Protein AF-A0ABD2A4K2-F1 (afdb_monomer)

Structure (mmCIF, N/CA/C/O backbone):
data_AF-A0ABD2A4K2-F1
#
_entry.id   AF-A0ABD2A4K2-F1
#
loop_
_atom_site.group_PDB
_atom_site.id
_atom_site.type_symbol
_atom_site.label_atom_id
_atom_site.label_alt_id
_atom_site.label_comp_id
_atom_site.label_asym_id
_atom_site.label_entity_id
_atom_site.label_seq_id
_atom_site.pdbx_PDB_ins_code
_atom_site.Cartn_x
_atom_site.Cartn_y
_atom_site.Cartn_z
_atom_site.occupancy
_atom_site.B_iso_or_equiv
_atom_site.auth_seq_id
_atom_site.auth_comp_id
_atom_site.auth_asym_id
_atom_site.auth_atom_id
_atom_site.pdbx_PDB_model_num
ATOM 1 N N . MET A 1 1 ? -54.904 -2.884 -29.907 1.00 41.12 1 MET A N 1
ATOM 2 C CA . MET A 1 1 ? -53.666 -3.633 -29.608 1.00 41.12 1 MET A CA 1
ATOM 3 C C . MET A 1 1 ? -53.062 -3.089 -28.311 1.00 41.12 1 MET A C 1
ATOM 5 O O . MET A 1 1 ? -52.313 -2.127 -28.348 1.00 41.12 1 MET A O 1
ATOM 9 N N . LYS A 1 2 ? -53.484 -3.602 -27.149 1.00 31.34 2 LYS A N 1
ATOM 10 C CA . LYS A 1 2 ? -52.959 -3.222 -25.824 1.00 31.34 2 LYS A CA 1
ATOM 11 C C . LYS A 1 2 ? -52.362 -4.475 -25.211 1.00 31.34 2 LYS A C 1
ATOM 13 O O . LYS A 1 2 ? -53.149 -5.381 -25.005 1.00 31.34 2 LYS A O 1
ATOM 18 N N . LEU A 1 3 ? -51.067 -4.494 -24.897 1.00 32.56 3 LEU A N 1
ATOM 19 C CA . LEU A 1 3 ? -50.492 -5.218 -23.753 1.00 32.56 3 LEU A CA 1
ATOM 20 C C . LEU A 1 3 ? -49.092 -4.641 -23.458 1.00 32.56 3 LEU A C 1
ATOM 22 O O . LEU A 1 3 ? -48.085 -5.100 -23.985 1.00 32.56 3 LEU A O 1
ATOM 26 N N . LEU A 1 4 ? -49.056 -3.607 -22.612 1.00 35.94 4 LEU A N 1
ATOM 27 C CA . LEU A 1 4 ? -47.889 -3.245 -21.808 1.00 35.94 4 LEU A CA 1
ATOM 28 C C . LEU A 1 4 ? -47.954 -4.102 -20.541 1.00 35.94 4 LEU A C 1
ATOM 30 O O . LEU A 1 4 ? -48.817 -3.885 -19.690 1.00 35.94 4 LEU A O 1
ATOM 34 N N . SER A 1 5 ? -47.080 -5.094 -20.417 1.00 40.75 5 SER A N 1
ATOM 35 C CA . SER A 1 5 ? -46.946 -5.888 -19.198 1.00 40.75 5 SER A CA 1
ATOM 36 C C . SER A 1 5 ? -46.079 -5.141 -18.181 1.00 40.75 5 SER A C 1
ATOM 38 O O . SER A 1 5 ? -44.875 -5.365 -18.080 1.00 40.75 5 SER A O 1
ATOM 40 N N . HIS A 1 6 ? -46.707 -4.242 -17.424 1.00 37.19 6 HIS A N 1
ATOM 41 C CA . HIS A 1 6 ? -46.252 -3.880 -16.083 1.00 37.19 6 HIS A CA 1
ATOM 42 C C . HIS A 1 6 ? -46.636 -5.015 -15.129 1.00 37.19 6 HIS A C 1
ATOM 44 O O . HIS A 1 6 ? -47.820 -5.313 -14.973 1.00 37.19 6 HIS A O 1
ATOM 50 N N . TRP A 1 7 ? -45.654 -5.622 -14.462 1.00 36.47 7 TRP A N 1
ATOM 51 C CA . TRP A 1 7 ? -45.901 -6.516 -13.333 1.00 36.47 7 TRP A CA 1
ATOM 52 C C . TRP A 1 7 ? -45.348 -5.872 -12.062 1.00 36.47 7 TRP A C 1
ATOM 54 O O . TRP A 1 7 ? -44.171 -5.979 -11.730 1.00 36.47 7 TRP A O 1
ATOM 64 N N . ILE A 1 8 ? -46.232 -5.139 -11.388 1.00 43.12 8 ILE A N 1
ATOM 65 C CA . ILE A 1 8 ? -46.103 -4.769 -9.982 1.00 43.12 8 ILE A CA 1
ATOM 66 C C . ILE A 1 8 ? -46.665 -5.952 -9.195 1.00 43.12 8 ILE A C 1
ATOM 68 O O . ILE A 1 8 ? -47.849 -6.253 -9.329 1.00 43.12 8 ILE A O 1
ATOM 72 N N . VAL A 1 9 ? -45.860 -6.587 -8.342 1.00 38.09 9 VAL A N 1
ATOM 73 C CA . VAL A 1 9 ? -46.396 -7.388 -7.236 1.00 38.09 9 VAL A CA 1
ATOM 74 C C . VAL A 1 9 ? -45.828 -6.886 -5.922 1.00 38.09 9 VAL A C 1
ATOM 76 O O . VAL A 1 9 ? -44.649 -7.024 -5.601 1.00 38.09 9 VAL A O 1
ATOM 79 N N . SER A 1 10 ? -46.737 -6.275 -5.173 1.00 32.12 10 SER A N 1
ATOM 80 C CA . SER A 1 10 ? -46.629 -5.964 -3.761 1.00 32.12 10 SER A CA 1
ATOM 81 C C . SER A 1 10 ? -46.471 -7.235 -2.923 1.00 32.12 10 SER A C 1
ATOM 83 O O . SER A 1 10 ? -47.163 -8.222 -3.140 1.00 32.12 10 SER A O 1
ATOM 85 N N . SER A 1 11 ? -45.589 -7.137 -1.925 1.00 35.88 11 SER A N 1
ATOM 86 C CA . SER A 1 11 ? -45.805 -7.494 -0.515 1.00 35.88 11 SER A CA 1
ATOM 87 C C . SER A 1 11 ? -46.742 -8.671 -0.224 1.00 35.88 11 SER A C 1
ATOM 89 O O . SER A 1 11 ? -47.935 -8.521 -0.435 1.00 35.88 11 SER A O 1
ATOM 91 N N . GLN A 1 12 ? -46.240 -9.732 0.428 1.00 41.66 12 GLN A N 1
ATOM 92 C CA . GLN A 1 12 ? -46.840 -10.274 1.661 1.00 41.66 12 GLN A CA 1
ATOM 93 C C . GLN A 1 12 ? -45.801 -11.033 2.504 1.00 41.66 12 GLN A C 1
ATOM 95 O O . GLN A 1 12 ? -45.093 -11.927 2.046 1.00 41.66 12 GLN A O 1
ATOM 100 N N . LYS A 1 13 ? -45.729 -10.648 3.781 1.00 48.56 13 LYS A N 1
ATOM 101 C CA . LYS A 1 13 ? -44.960 -11.286 4.853 1.00 48.56 13 LYS A CA 1
ATOM 102 C C . LYS A 1 13 ? -45.507 -12.694 5.091 1.00 48.56 13 LYS A C 1
ATOM 104 O O . LYS A 1 13 ? -46.546 -12.833 5.733 1.00 48.56 13 LYS A O 1
ATOM 109 N N . ASN A 1 14 ? -44.807 -13.731 4.639 1.00 34.38 14 ASN A N 1
ATOM 110 C CA . ASN A 1 14 ? -45.221 -15.097 4.935 1.00 34.38 14 ASN A CA 1
ATOM 111 C C . ASN A 1 14 ? -44.650 -15.537 6.294 1.00 34.38 14 ASN A C 1
ATOM 113 O O . ASN A 1 14 ? -43.501 -15.958 6.411 1.00 34.38 14 ASN A O 1
ATOM 117 N N . LYS A 1 15 ? -45.464 -15.378 7.345 1.00 40.62 15 LYS A N 1
ATOM 118 C CA . LYS A 1 15 ? -45.250 -15.996 8.659 1.00 40.62 15 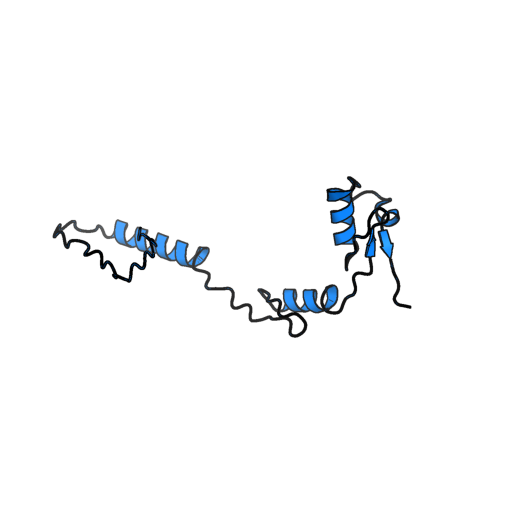LYS A CA 1
ATOM 119 C C . LYS A 1 15 ? -45.424 -17.506 8.495 1.00 40.62 15 LYS A C 1
ATOM 121 O O . LYS A 1 15 ? -46.550 -17.998 8.482 1.00 40.62 15 LYS A O 1
ATOM 126 N N . THR A 1 16 ? -44.333 -18.257 8.402 1.00 33.12 16 THR A N 1
ATOM 127 C CA . THR A 1 16 ? -44.402 -19.718 8.478 1.00 33.12 16 THR A CA 1
ATOM 128 C C . THR A 1 16 ? -44.665 -20.133 9.925 1.00 33.12 16 THR A C 1
ATOM 130 O O . THR A 1 16 ? -43.806 -20.127 10.803 1.00 33.12 16 THR A O 1
ATOM 133 N N . LYS A 1 17 ? -45.935 -20.453 10.173 1.00 38.22 17 LYS A N 1
ATOM 134 C CA . LYS A 1 17 ? -46.463 -21.116 11.362 1.00 38.22 17 LYS A CA 1
ATOM 135 C C . LYS A 1 17 ? -45.819 -22.502 11.467 1.00 38.22 17 LYS A C 1
ATOM 137 O O . LYS A 1 17 ? -46.286 -23.447 10.837 1.00 38.22 17 LYS A O 1
ATOM 142 N N . ILE A 1 18 ? -44.740 -22.624 12.240 1.00 41.41 18 ILE A N 1
ATOM 143 C CA . ILE A 1 18 ? -44.214 -23.938 12.622 1.00 41.41 18 ILE A CA 1
ATOM 144 C C . ILE A 1 18 ? -45.232 -24.564 13.576 1.00 41.41 18 ILE A C 1
ATOM 146 O O . ILE A 1 18 ? -45.576 -24.003 14.619 1.00 41.41 18 ILE A O 1
ATOM 150 N N . LYS A 1 19 ? -45.781 -25.695 13.133 1.00 35.06 19 LYS A N 1
ATOM 151 C CA . LYS A 1 19 ? -46.766 -26.516 13.831 1.00 35.06 19 LYS A CA 1
ATOM 152 C C . LYS A 1 19 ? -46.224 -26.878 15.216 1.00 35.06 19 LYS A C 1
ATOM 154 O O . LYS A 1 19 ? -45.150 -27.457 15.323 1.00 35.06 19 LYS A O 1
ATOM 159 N N . LYS A 1 20 ? -46.982 -26.553 16.268 1.00 42.84 20 LYS A N 1
ATOM 160 C CA . LYS A 1 20 ? -46.820 -27.193 17.576 1.00 42.84 20 LYS A CA 1
ATOM 161 C C . LYS A 1 20 ? -47.272 -28.641 17.407 1.00 42.84 20 LYS A C 1
ATOM 163 O O . LYS A 1 20 ? -48.471 -28.902 17.382 1.00 42.84 20 LYS A O 1
ATOM 168 N N . THR A 1 21 ? -46.328 -29.548 17.195 1.00 33.09 21 THR A N 1
ATOM 169 C CA . THR A 1 21 ? -46.551 -30.970 17.433 1.00 33.09 21 THR A CA 1
ATOM 170 C C . THR A 1 21 ? -46.192 -31.222 18.884 1.00 33.09 21 THR A C 1
ATOM 172 O O . THR A 1 21 ? -45.077 -30.945 19.326 1.00 33.09 21 THR A O 1
ATOM 175 N N . ASN A 1 22 ? -47.193 -31.660 19.633 1.00 45.12 22 ASN A N 1
ATOM 176 C CA . ASN A 1 22 ? -47.028 -32.149 20.983 1.00 45.12 22 ASN A CA 1
ATOM 177 C C . ASN A 1 22 ? -46.391 -33.526 20.836 1.00 45.12 22 ASN A C 1
ATOM 179 O O . ASN A 1 22 ? -47.096 -34.480 20.530 1.00 45.12 22 ASN A O 1
ATOM 183 N N . ASP A 1 23 ? -45.075 -33.611 20.983 1.00 33.38 23 ASP A N 1
ATOM 184 C CA . ASP A 1 23 ? -44.443 -34.897 21.222 1.00 33.38 23 ASP A CA 1
ATOM 185 C C . ASP A 1 23 ? -43.485 -34.757 22.393 1.00 33.38 23 ASP A C 1
ATOM 187 O O . ASP A 1 23 ? -42.505 -34.005 22.372 1.00 33.38 23 ASP A O 1
ATOM 191 N N . SER A 1 24 ? -43.876 -35.418 23.472 1.00 50.72 24 SER A N 1
ATOM 192 C CA . SER A 1 24 ? -43.159 -35.501 24.727 1.00 50.72 24 SER A CA 1
ATOM 193 C C . SER A 1 24 ? -41.972 -36.438 24.541 1.00 50.72 24 SER A C 1
ATOM 195 O O . SER A 1 24 ? -41.986 -37.564 25.020 1.00 50.72 24 SER A O 1
ATOM 197 N N . THR A 1 25 ? -40.925 -35.986 23.858 1.00 47.75 25 THR A N 1
ATOM 198 C CA . THR A 1 25 ? -39.621 -36.648 23.938 1.00 47.75 25 THR A CA 1
ATOM 199 C C . THR A 1 25 ? -38.808 -35.939 25.007 1.00 47.75 25 THR A C 1
ATOM 201 O O . THR A 1 25 ? -38.313 -34.826 24.815 1.00 47.75 25 THR A O 1
ATOM 204 N N . SER A 1 26 ? -38.745 -36.580 26.170 1.00 48.72 26 SER A N 1
ATOM 205 C CA . SER A 1 26 ? -37.861 -36.290 27.293 1.00 48.72 26 SER A CA 1
ATOM 206 C C . SER A 1 26 ? -36.431 -36.067 26.803 1.00 48.72 26 SER A C 1
ATOM 208 O O . SER A 1 26 ? -35.687 -37.016 26.582 1.00 48.72 26 SER A O 1
ATOM 210 N N . ALA A 1 27 ? -36.072 -34.796 26.607 1.00 51.19 27 ALA A N 1
ATOM 211 C CA . ALA A 1 27 ? -34.723 -34.384 26.251 1.00 51.19 27 ALA A CA 1
ATOM 212 C C . ALA A 1 27 ? -33.778 -34.819 27.371 1.00 51.19 27 ALA A C 1
ATOM 214 O O . ALA A 1 27 ? -33.854 -34.294 28.490 1.00 51.19 27 ALA A O 1
ATOM 215 N N . THR A 1 28 ? -32.914 -35.786 27.073 1.00 56.88 28 THR A N 1
ATOM 216 C CA . THR A 1 28 ? -31.897 -36.232 28.018 1.00 56.88 28 THR A CA 1
ATOM 217 C C . THR A 1 28 ? -30.987 -35.044 28.343 1.00 56.88 28 THR A C 1
ATOM 219 O O . THR A 1 28 ? -30.711 -34.166 27.515 1.00 56.88 28 THR A O 1
ATOM 222 N N . THR A 1 29 ? -30.575 -34.939 29.602 1.00 58.94 29 THR A N 1
ATOM 223 C CA . THR A 1 29 ? -29.745 -33.837 30.115 1.00 58.94 29 THR A CA 1
ATOM 224 C C . THR A 1 29 ? -28.425 -33.695 29.347 1.00 58.94 29 THR A C 1
ATOM 226 O O . THR A 1 29 ? -27.917 -32.579 29.204 1.00 58.94 29 THR A O 1
ATOM 229 N N . GLU A 1 30 ? -27.927 -34.791 28.773 1.00 49.59 30 GLU A N 1
ATOM 230 C CA . GLU A 1 30 ? -26.745 -34.852 27.909 1.00 49.59 30 GLU A CA 1
ATOM 231 C C . GLU A 1 30 ? -26.925 -34.147 26.561 1.00 49.59 30 GLU A C 1
AT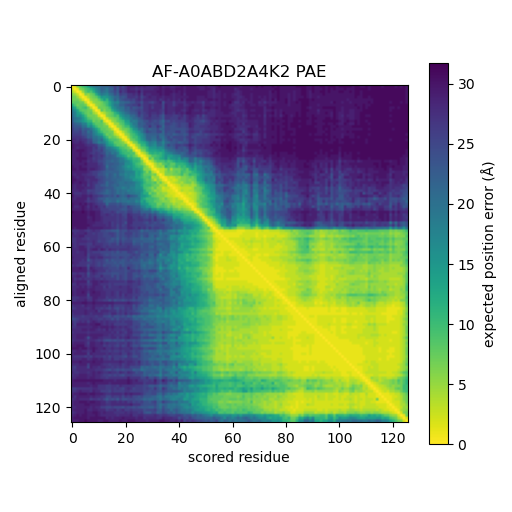OM 233 O O . GLU A 1 30 ? -26.086 -33.321 26.192 1.00 49.59 30 GLU A O 1
ATOM 238 N N . GLU A 1 31 ? -28.039 -34.360 25.858 1.00 46.44 31 GLU A N 1
ATOM 239 C CA . GLU A 1 31 ? -28.320 -33.693 24.574 1.00 46.44 31 GLU A CA 1
ATOM 240 C C . GLU A 1 31 ? -28.423 -32.172 24.739 1.00 46.44 31 GLU A C 1
ATOM 242 O O . GLU A 1 31 ? -27.968 -31.387 23.898 1.00 46.44 31 GLU A O 1
ATOM 247 N N . ARG A 1 32 ? -28.972 -31.734 25.877 1.00 56.03 32 ARG A N 1
ATOM 248 C CA . ARG A 1 32 ? -29.127 -30.316 26.216 1.00 56.03 32 ARG A CA 1
ATOM 249 C C . ARG A 1 32 ? -27.794 -29.651 26.565 1.00 56.03 32 ARG A C 1
ATOM 251 O O . ARG A 1 32 ? -27.596 -28.481 26.234 1.00 56.03 32 ARG A O 1
ATOM 258 N N . SER A 1 33 ? -26.887 -30.383 27.209 1.00 58.31 33 SER A N 1
ATOM 259 C CA . SER A 1 33 ? -25.542 -29.905 27.547 1.00 58.31 33 SER A CA 1
ATOM 260 C C . SER A 1 33 ? -24.649 -29.822 26.305 1.00 58.31 33 SER A C 1
ATOM 262 O O . SER A 1 33 ? -23.958 -28.824 26.089 1.00 58.31 33 SER A O 1
ATOM 264 N N . ASN A 1 34 ? -24.752 -30.812 25.414 1.00 63.19 34 ASN A N 1
ATOM 265 C CA . ASN A 1 34 ? -23.973 -30.868 24.180 1.00 63.19 34 ASN A CA 1
ATOM 266 C C . ASN A 1 34 ? -24.378 -29.757 23.192 1.00 63.19 34 ASN A C 1
ATOM 268 O O . ASN A 1 34 ? -23.527 -29.067 22.631 1.00 63.19 34 ASN A O 1
ATOM 272 N N . ARG A 1 35 ? -25.684 -29.478 23.070 1.00 62.38 35 ARG A N 1
ATOM 273 C CA . ARG A 1 35 ? -26.194 -28.356 22.265 1.00 62.38 35 ARG A CA 1
ATOM 274 C C . ARG A 1 35 ? -25.698 -26.999 22.768 1.00 62.38 35 ARG A C 1
ATOM 276 O O . ARG A 1 35 ? -25.244 -26.185 21.968 1.00 62.38 35 ARG A O 1
ATOM 283 N N . ARG A 1 36 ? -25.717 -26.779 24.090 1.00 65.94 36 ARG A N 1
ATOM 284 C CA . ARG A 1 36 ? -25.168 -25.561 24.715 1.00 65.94 36 ARG A CA 1
ATOM 285 C C . ARG A 1 36 ? -23.672 -25.412 24.442 1.00 65.94 36 ARG A C 1
ATOM 287 O O . ARG A 1 36 ? -23.227 -24.304 24.165 1.00 65.94 36 ARG A O 1
ATOM 294 N N . SER A 1 37 ? -22.916 -26.507 24.481 1.00 72.88 37 SER A N 1
ATOM 295 C CA . SER A 1 37 ? -21.477 -26.508 24.199 1.00 72.88 37 SER A CA 1
ATOM 296 C C . SER A 1 37 ? -21.170 -26.125 22.743 1.00 72.88 37 SER A C 1
ATOM 298 O O . SER A 1 37 ? -20.329 -25.262 22.485 1.00 72.88 37 SER A O 1
ATOM 300 N N . ILE A 1 38 ? -21.913 -26.683 21.781 1.00 74.31 38 ILE A N 1
ATOM 301 C CA . ILE A 1 38 ? -21.743 -26.387 20.349 1.00 74.31 38 ILE A CA 1
ATOM 302 C C . ILE A 1 38 ? -22.170 -24.952 20.020 1.00 74.31 38 ILE A C 1
ATOM 304 O O . ILE A 1 38 ? -21.467 -24.258 19.286 1.00 74.31 38 ILE A O 1
ATOM 308 N N . GLU A 1 39 ? -23.278 -24.470 20.585 1.00 70.75 39 GLU A N 1
ATOM 309 C CA . GLU A 1 39 ? -23.728 -23.083 20.412 1.00 70.75 39 GLU A CA 1
ATOM 310 C C . GLU A 1 39 ? -22.717 -22.090 21.010 1.00 70.75 39 GLU A C 1
ATOM 312 O O . GLU A 1 39 ? -22.352 -21.112 20.354 1.00 70.75 39 GLU A O 1
ATOM 317 N N . GLN A 1 40 ? -22.176 -22.371 22.201 1.00 70.19 40 GLN A N 1
ATOM 318 C CA . GLN A 1 40 ? -21.108 -21.569 22.811 1.00 70.19 40 GLN A CA 1
ATOM 319 C C . GLN A 1 40 ? -19.825 -21.578 21.969 1.00 70.19 40 GLN A C 1
ATOM 321 O O . GLN A 1 40 ? -19.199 -20.531 21.791 1.00 70.19 40 GLN A O 1
ATOM 326 N N . HIS A 1 41 ? -19.448 -22.725 21.399 1.00 76.62 41 HIS A N 1
ATOM 327 C CA . HIS A 1 41 ? -18.330 -22.827 20.464 1.00 76.62 41 HIS A CA 1
ATOM 328 C C . HIS A 1 41 ? -18.589 -21.992 19.196 1.00 76.62 41 HIS A C 1
ATOM 330 O O . HIS A 1 41 ? -17.751 -21.180 18.805 1.00 76.62 41 HIS A O 1
ATOM 336 N N . TYR A 1 42 ? -19.768 -22.100 18.579 1.00 67.06 42 TYR A N 1
ATOM 337 C CA . TYR A 1 42 ? -20.094 -21.364 17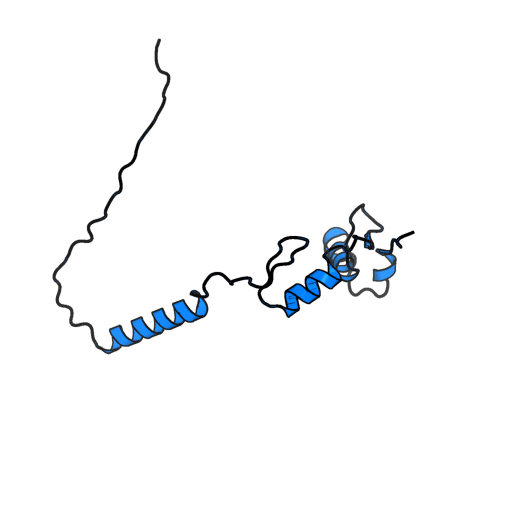.355 1.00 67.06 42 TYR A CA 1
ATOM 338 C C . TYR A 1 42 ? -20.132 -19.844 17.586 1.00 67.06 42 TYR A C 1
ATOM 340 O O . TYR A 1 42 ? -19.599 -19.085 16.781 1.00 67.06 42 TYR A O 1
ATOM 348 N N . VAL A 1 43 ? -20.663 -19.377 18.719 1.00 75.31 43 VAL A N 1
ATOM 349 C CA . VAL A 1 43 ? -20.639 -17.952 19.101 1.00 75.31 43 VAL A CA 1
ATOM 350 C C . VAL A 1 43 ? -19.215 -17.467 19.405 1.00 75.31 43 VAL A C 1
ATOM 352 O O . VAL A 1 43 ? -18.850 -16.352 19.043 1.00 75.31 43 VAL A O 1
ATOM 355 N N . LYS A 1 44 ? -18.359 -18.301 20.000 1.00 71.56 44 LYS A N 1
ATOM 356 C CA . LYS A 1 44 ? -16.959 -17.946 20.283 1.00 71.56 44 LYS A CA 1
ATOM 357 C C . LYS A 1 44 ? -16.106 -17.832 19.015 1.00 71.56 44 LYS A C 1
ATOM 359 O O . LYS A 1 44 ? -15.287 -16.917 18.911 1.00 71.56 44 LYS A O 1
ATOM 364 N N . PHE A 1 45 ? -16.281 -18.756 18.069 1.00 62.00 45 PHE A N 1
ATOM 365 C CA . PHE A 1 45 ? -15.463 -18.840 16.854 1.00 62.00 45 PHE A CA 1
ATOM 366 C C . PHE A 1 45 ? -16.046 -18.051 15.673 1.00 62.00 45 PHE A C 1
ATOM 368 O O . PHE A 1 45 ? -15.299 -17.357 14.983 1.00 62.00 45 PHE A O 1
ATOM 375 N N . TYR A 1 46 ? -17.366 -18.091 15.474 1.00 60.53 46 TYR A N 1
ATOM 376 C CA . TYR A 1 46 ? -18.071 -17.403 14.382 1.00 60.53 46 TYR A CA 1
ATOM 377 C C . TYR A 1 46 ? -18.902 -16.202 14.848 1.00 60.53 46 TYR A C 1
ATOM 379 O O . TYR A 1 46 ? -19.093 -15.262 14.082 1.00 60.53 46 TYR A O 1
ATOM 387 N N . GLY A 1 47 ? -19.336 -16.161 16.109 1.00 57.00 47 GLY A N 1
ATOM 388 C CA . GLY A 1 47 ? -20.030 -15.017 16.721 1.00 57.00 47 GLY A CA 1
ATOM 389 C C . GLY A 1 47 ? -19.100 -13.870 17.120 1.00 57.00 47 GLY A C 1
ATOM 390 O O . GLY A 1 47 ? -19.423 -13.075 18.005 1.00 57.00 47 GLY A O 1
ATOM 391 N N . ARG A 1 48 ? -17.947 -13.735 16.451 1.00 61.53 48 ARG A N 1
ATOM 392 C CA . ARG A 1 48 ? -17.142 -12.521 16.541 1.00 61.53 48 ARG A CA 1
ATOM 393 C C . ARG A 1 48 ? -17.896 -11.425 15.795 1.00 61.53 48 ARG A C 1
ATOM 395 O O . ARG A 1 48 ? -17.709 -11.219 14.596 1.00 61.53 48 ARG A O 1
ATOM 402 N N . SER A 1 49 ? -18.774 -10.772 16.558 1.00 57.59 49 SER A N 1
ATOM 403 C CA . SER A 1 49 ? -19.357 -9.458 16.322 1.00 57.59 49 SER A CA 1
ATOM 404 C C . SER A 1 49 ? -18.428 -8.635 15.445 1.00 57.59 49 SER A C 1
ATOM 406 O O . SER A 1 49 ? -17.213 -8.633 15.694 1.00 57.59 49 SER A O 1
ATOM 408 N N . ARG A 1 50 ? -19.005 -8.007 14.404 1.00 58.47 50 ARG A N 1
ATOM 409 C CA . ARG A 1 50 ? -18.385 -6.975 13.561 1.00 58.47 50 ARG A CA 1
ATOM 410 C C . ARG A 1 50 ? -17.199 -6.407 14.308 1.00 58.47 50 ARG A C 1
ATOM 412 O O . ARG A 1 50 ? -17.408 -5.792 15.348 1.00 58.47 50 ARG A O 1
ATOM 419 N N . ARG A 1 51 ? -15.980 -6.684 13.822 1.00 58.88 51 ARG A N 1
ATOM 420 C CA . ARG A 1 51 ? -14.770 -6.025 14.317 1.00 58.88 51 ARG A CA 1
ATOM 421 C C . ARG A 1 51 ? -15.153 -4.561 14.437 1.00 58.88 51 ARG A C 1
ATOM 423 O O . ARG A 1 51 ? -15.335 -3.925 13.400 1.00 58.88 51 ARG A O 1
ATOM 430 N N . SER A 1 52 ? -15.368 -4.084 15.661 1.00 57.94 52 SER A N 1
ATOM 431 C CA . SER A 1 52 ? -15.461 -2.664 15.907 1.00 57.94 52 SER A CA 1
ATOM 432 C C . SER A 1 52 ? -14.069 -2.210 15.555 1.00 57.94 52 SER A C 1
ATOM 434 O O . SER A 1 52 ? -13.088 -2.483 16.244 1.00 57.94 52 SER A O 1
ATOM 436 N N . SER A 1 53 ? -13.922 -1.789 14.311 1.00 61.47 53 SER A N 1
ATOM 437 C CA . SER A 1 53 ? -12.668 -1.320 13.792 1.00 61.47 53 SER A CA 1
ATOM 438 C C . SER A 1 53 ? -12.532 0.084 14.345 1.00 61.47 53 SER A C 1
ATOM 440 O O . SER A 1 53 ? -12.695 1.053 13.612 1.00 61.47 53 SER A O 1
ATOM 442 N N . ASP A 1 54 ? -12.306 0.165 15.657 1.00 72.50 54 ASP A N 1
ATOM 443 C CA . ASP A 1 54 ? -12.233 1.406 16.433 1.00 72.50 54 ASP A CA 1
ATOM 444 C C . ASP A 1 54 ? -11.029 2.246 15.997 1.00 72.50 54 ASP A C 1
ATOM 446 O O . ASP A 1 54 ? -10.911 3.432 16.286 1.00 72.50 54 ASP A O 1
ATOM 450 N N . TYR A 1 55 ? -10.121 1.626 15.244 1.00 88.69 55 TYR A N 1
ATOM 451 C CA . TYR A 1 55 ? -8.909 2.229 14.736 1.00 88.69 55 TYR A CA 1
ATOM 452 C C . TYR A 1 55 ? -9.082 2.554 13.256 1.00 88.69 55 TYR A C 1
ATOM 454 O O . TYR A 1 55 ? -8.648 1.803 12.378 1.00 88.69 55 TYR A O 1
ATOM 462 N N . VAL A 1 56 ? -9.714 3.694 12.988 1.00 90.88 56 VAL A N 1
ATOM 463 C CA . VAL A 1 56 ? -9.917 4.238 11.641 1.00 90.88 56 VAL A CA 1
ATOM 464 C C . VAL A 1 56 ? -8.821 5.247 11.305 1.00 90.88 56 VAL A C 1
ATOM 466 O O . VAL A 1 56 ? -8.413 6.061 12.131 1.00 90.88 56 VAL A O 1
ATOM 469 N N . CYS A 1 57 ? -8.310 5.200 10.077 1.00 92.75 57 CYS A N 1
ATOM 470 C CA . CYS A 1 57 ? -7.396 6.216 9.577 1.00 92.75 57 CYS A CA 1
ATOM 471 C C . CYS A 1 57 ? -8.167 7.470 9.176 1.00 92.75 57 CYS A C 1
ATOM 473 O O . CYS A 1 57 ? -8.868 7.455 8.171 1.00 92.75 57 CYS A O 1
ATOM 475 N N . SER A 1 58 ? -7.971 8.573 9.894 1.00 89.38 58 SER A N 1
ATOM 476 C CA . SER A 1 58 ? -8.656 9.845 9.621 1.00 89.38 58 SER A CA 1
ATOM 477 C C . SER A 1 58 ? -8.406 10.394 8.212 1.00 89.38 58 SER A C 1
ATOM 479 O O . SER A 1 58 ? -9.247 11.086 7.662 1.00 89.38 58 SER A O 1
ATOM 481 N N . ASN A 1 59 ? -7.265 10.068 7.602 1.00 88.50 59 ASN A N 1
ATOM 482 C CA . ASN A 1 59 ? -6.893 10.572 6.282 1.00 88.50 59 ASN A CA 1
ATOM 483 C C . ASN A 1 59 ? -7.495 9.777 5.108 1.00 88.50 59 ASN A C 1
ATOM 485 O O . ASN A 1 59 ? -7.576 10.309 4.008 1.00 88.50 59 ASN A O 1
ATOM 489 N N . CYS A 1 60 ? -7.841 8.496 5.287 1.00 90.50 60 CYS A N 1
ATOM 490 C CA . CYS A 1 60 ? -8.340 7.658 4.181 1.00 90.50 60 CYS A CA 1
ATOM 491 C C . CYS A 1 60 ? -9.542 6.773 4.534 1.00 90.50 60 CYS A C 1
ATOM 493 O O . CYS A 1 60 ? -9.970 5.968 3.712 1.00 90.50 60 CYS A O 1
ATOM 495 N N . GLY A 1 61 ? -10.047 6.849 5.765 1.00 89.62 61 GLY A N 1
ATOM 496 C CA . GLY A 1 61 ? -11.220 6.115 6.239 1.00 89.62 61 GLY A CA 1
ATOM 497 C C . GLY A 1 61 ? -11.029 4.606 6.425 1.00 89.62 61 GLY A C 1
ATOM 498 O O . GLY A 1 61 ? -11.951 3.930 6.871 1.00 89.62 61 GLY A O 1
ATOM 499 N N . LYS A 1 62 ? -9.852 4.038 6.118 1.00 88.88 62 LYS A N 1
ATOM 500 C CA . LYS A 1 62 ? -9.612 2.598 6.302 1.00 88.88 62 LYS A CA 1
ATOM 501 C C . LYS A 1 62 ? -9.616 2.224 7.775 1.00 88.88 62 LYS A C 1
ATOM 503 O O . LYS A 1 62 ? -8.968 2.883 8.588 1.00 88.88 62 LYS A O 1
ATOM 508 N N . SER A 1 63 ? -10.293 1.128 8.086 1.00 90.00 63 SER A N 1
ATOM 509 C CA . SER A 1 63 ? -10.475 0.659 9.447 1.00 90.00 63 SER A CA 1
ATOM 510 C C . SER A 1 63 ? -9.638 -0.590 9.737 1.00 90.00 63 SER A C 1
ATOM 512 O O . SER A 1 63 ? -9.363 -1.412 8.858 1.00 90.00 63 SER A O 1
ATOM 514 N N . PHE A 1 64 ? -9.153 -0.700 10.973 1.00 89.75 64 PHE A N 1
ATOM 515 C CA . PHE A 1 64 ? -8.198 -1.728 11.376 1.00 89.75 64 PHE A CA 1
ATOM 516 C C . PHE A 1 64 ? -8.612 -2.409 12.678 1.00 89.75 64 PHE A C 1
ATOM 518 O O . PHE A 1 64 ? -9.293 -1.836 13.522 1.00 89.75 64 PHE A O 1
ATOM 525 N N . VAL A 1 65 ? -8.143 -3.648 12.848 1.00 87.19 65 VAL A N 1
ATOM 526 C CA . VAL A 1 65 ? -8.427 -4.489 14.025 1.00 87.19 65 VAL A CA 1
ATOM 527 C C . VAL A 1 65 ? -7.780 -3.998 15.318 1.00 87.19 65 VAL A C 1
ATOM 529 O O . VAL A 1 65 ? -8.196 -4.416 16.389 1.00 87.19 65 VAL A O 1
ATOM 532 N N . ASN A 1 66 ? -6.721 -3.189 15.227 1.00 89.12 66 ASN A N 1
ATOM 533 C CA . ASN A 1 66 ? -6.012 -2.650 16.382 1.00 89.12 66 ASN A CA 1
ATOM 534 C C . ASN A 1 66 ? -5.209 -1.385 16.025 1.00 89.12 66 ASN A C 1
ATOM 536 O O . ASN A 1 66 ? -4.934 -1.104 14.850 1.00 89.12 66 ASN A O 1
ATOM 540 N N . CYS A 1 67 ? -4.778 -0.657 17.060 1.00 90.88 67 CYS A N 1
ATOM 541 C CA . CYS A 1 67 ? -3.995 0.574 16.932 1.00 90.88 67 CYS A CA 1
ATOM 542 C C . CYS A 1 67 ? -2.651 0.360 16.211 1.00 90.88 67 CYS A C 1
ATOM 544 O O . CYS A 1 67 ? -2.249 1.179 15.386 1.00 90.88 67 CYS A O 1
ATOM 546 N N . ALA A 1 68 ? -1.962 -0.761 16.456 1.00 93.12 68 ALA A N 1
ATOM 547 C CA . ALA A 1 68 ? -0.661 -1.043 15.842 1.00 93.12 68 ALA A CA 1
ATOM 548 C C . ALA A 1 68 ? -0.751 -1.149 14.308 1.00 93.12 68 ALA A C 1
ATOM 550 O O . ALA A 1 68 ? 0.071 -0.575 13.583 1.00 93.12 68 ALA A O 1
ATOM 551 N N . ARG A 1 69 ? -1.786 -1.832 13.798 1.00 91.88 69 ARG A N 1
ATOM 552 C CA . ARG A 1 69 ? -2.078 -1.939 12.360 1.00 91.88 69 ARG A CA 1
ATOM 553 C C . ARG A 1 69 ? -2.390 -0.568 11.762 1.00 91.88 69 ARG A C 1
ATOM 555 O O . ARG A 1 69 ? -1.809 -0.236 10.729 1.00 91.88 69 ARG A O 1
ATOM 562 N N . LEU A 1 70 ? -3.212 0.243 12.432 1.00 94.25 70 LEU A N 1
ATOM 563 C CA . LEU A 1 70 ? -3.510 1.613 12.005 1.00 94.25 70 LEU A CA 1
ATOM 564 C C . LEU A 1 70 ? -2.250 2.492 11.963 1.00 94.25 70 LEU A C 1
ATOM 566 O O . LEU A 1 70 ? -1.982 3.141 10.952 1.00 94.25 70 LEU A O 1
ATOM 570 N N . LYS A 1 71 ? -1.444 2.498 13.031 1.00 93.00 71 LYS A N 1
ATOM 571 C CA . LYS A 1 71 ? -0.202 3.286 13.117 1.00 93.00 71 LYS A CA 1
ATOM 572 C C . LYS A 1 71 ? 0.753 2.921 11.982 1.00 93.00 71 LYS A C 1
ATOM 574 O O . LYS A 1 71 ? 1.293 3.796 11.306 1.00 93.00 71 LYS A O 1
ATOM 579 N N . SER A 1 72 ? 0.909 1.623 11.731 1.00 93.69 72 SER A N 1
ATOM 580 C CA . SER A 1 72 ? 1.731 1.110 10.637 1.00 93.69 72 SER A CA 1
ATOM 581 C C . SER A 1 72 ? 1.187 1.498 9.260 1.00 93.69 72 SER A C 1
ATOM 583 O O . SER A 1 72 ? 1.960 1.855 8.369 1.00 93.69 72 SER A O 1
ATOM 585 N N . HIS A 1 73 ? -0.133 1.452 9.082 1.00 93.19 73 HIS A N 1
ATOM 586 C CA . HIS A 1 73 ? -0.789 1.886 7.856 1.00 93.19 73 HIS A CA 1
ATOM 587 C C . HIS A 1 73 ? -0.549 3.374 7.585 1.00 93.19 73 HIS A C 1
ATOM 589 O O . HIS A 1 73 ? -0.104 3.730 6.491 1.00 93.19 73 HIS A O 1
ATOM 595 N N . ARG A 1 74 ? -0.792 4.226 8.589 1.00 92.31 74 ARG A N 1
ATOM 596 C CA . ARG A 1 74 ? -0.635 5.678 8.470 1.00 92.31 74 ARG A CA 1
ATOM 597 C C . ARG A 1 74 ? 0.786 6.040 8.058 1.00 92.31 74 ARG A C 1
ATOM 599 O O . ARG A 1 74 ? 0.961 6.804 7.125 1.00 92.31 74 ARG A O 1
ATOM 606 N N . ARG A 1 75 ? 1.787 5.412 8.682 1.00 91.75 75 ARG A N 1
ATOM 607 C CA . ARG A 1 75 ? 3.202 5.636 8.359 1.00 91.75 75 ARG A CA 1
ATOM 608 C C . ARG A 1 75 ? 3.586 5.194 6.942 1.00 91.75 75 ARG A C 1
ATOM 610 O O . ARG A 1 75 ? 4.422 5.836 6.324 1.00 91.75 75 ARG A O 1
ATOM 617 N N . ARG A 1 76 ? 3.071 4.056 6.463 1.00 90.38 76 ARG A N 1
ATOM 618 C CA . ARG A 1 76 ? 3.594 3.397 5.247 1.00 90.38 76 ARG A CA 1
ATOM 619 C C . ARG A 1 76 ? 2.784 3.639 3.982 1.00 90.38 76 ARG A C 1
ATOM 621 O O . ARG A 1 76 ? 3.305 3.438 2.893 1.00 90.38 76 ARG A O 1
ATOM 628 N N . TYR A 1 77 ? 1.514 3.999 4.112 1.00 89.62 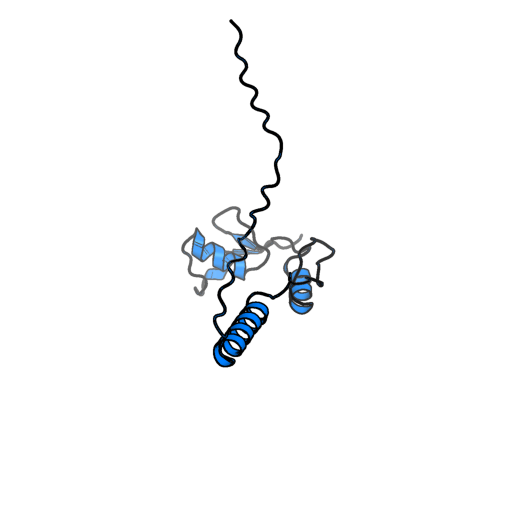77 TYR A N 1
ATOM 629 C CA . TYR A 1 77 ? 0.615 4.093 2.965 1.00 89.62 77 TYR A CA 1
ATOM 630 C C . TYR A 1 77 ? -0.126 5.410 2.900 1.00 89.62 77 TYR A C 1
ATOM 632 O O . TYR A 1 77 ? -0.379 5.904 1.801 1.00 89.62 77 TYR A O 1
ATOM 640 N N . CYS A 1 78 ? -0.537 5.945 4.043 1.00 91.00 78 CYS A N 1
ATOM 641 C CA . CYS A 1 78 ? -1.356 7.138 4.040 1.00 91.00 78 CYS A CA 1
ATOM 642 C C . CYS A 1 78 ? -0.498 8.379 3.788 1.00 91.00 78 CYS A C 1
ATOM 644 O O . CYS A 1 78 ? 0.510 8.566 4.457 1.00 91.00 78 CYS A O 1
ATOM 646 N N . GLY A 1 79 ? -0.856 9.188 2.787 1.00 84.50 79 GLY A N 1
ATOM 647 C CA . GLY A 1 79 ? -0.039 10.334 2.356 1.00 84.50 79 GLY A CA 1
ATOM 648 C C . GLY A 1 79 ? 1.317 9.961 1.734 1.00 84.50 79 GLY A C 1
ATOM 649 O O . GLY A 1 79 ? 2.082 10.836 1.338 1.00 84.50 79 GLY A O 1
ATOM 650 N N . VAL A 1 80 ? 1.626 8.665 1.619 1.00 88.44 80 VAL A N 1
ATOM 651 C CA . VAL A 1 80 ? 2.843 8.176 0.969 1.00 88.44 80 VAL A CA 1
ATOM 652 C C . VAL A 1 80 ? 2.567 8.025 -0.520 1.00 88.44 80 VAL A C 1
ATOM 654 O O . VAL A 1 80 ? 1.657 7.288 -0.915 1.00 88.44 80 VAL A O 1
ATOM 657 N N . MET A 1 81 ? 3.351 8.730 -1.332 1.00 89.62 81 MET A N 1
ATOM 658 C CA . MET A 1 81 ? 3.294 8.627 -2.787 1.00 89.62 81 MET A CA 1
ATOM 659 C C . MET A 1 81 ? 3.894 7.302 -3.249 1.00 89.62 81 MET A C 1
ATOM 661 O O . MET A 1 81 ? 4.820 6.779 -2.630 1.00 89.62 81 MET A O 1
ATOM 665 N N . ALA A 1 82 ? 3.342 6.748 -4.327 1.00 91.69 82 ALA A N 1
ATOM 666 C CA . ALA A 1 82 ? 3.884 5.553 -4.956 1.00 91.69 82 ALA A CA 1
ATOM 667 C C . ALA A 1 82 ? 5.170 5.917 -5.711 1.00 91.69 82 ALA A C 1
ATOM 669 O O . ALA A 1 82 ? 5.134 6.299 -6.877 1.00 91.69 82 ALA A O 1
ATOM 670 N N . ASN A 1 83 ? 6.293 5.859 -5.000 1.00 94.56 83 ASN A N 1
ATOM 671 C CA . ASN A 1 83 ? 7.605 6.289 -5.472 1.00 94.56 83 ASN A CA 1
ATOM 672 C C . ASN A 1 83 ? 8.482 5.137 -5.975 1.00 94.56 83 ASN A C 1
ATOM 674 O O . ASN A 1 83 ? 9.636 5.359 -6.318 1.00 94.56 83 ASN A O 1
ATOM 678 N N . VAL A 1 84 ? 7.963 3.911 -5.997 1.00 95.69 84 VAL A N 1
ATOM 679 C CA . VAL A 1 84 ? 8.658 2.756 -6.563 1.00 95.69 84 VAL A CA 1
ATOM 680 C C . VAL A 1 84 ? 7.961 2.386 -7.863 1.00 95.69 84 VAL A C 1
ATOM 682 O O . VAL A 1 84 ? 6.828 1.911 -7.832 1.00 95.69 84 VAL A O 1
ATOM 685 N N . ALA A 1 85 ? 8.617 2.616 -8.994 1.00 96.62 85 ALA A N 1
ATOM 686 C CA . ALA A 1 85 ? 8.111 2.292 -10.322 1.00 96.62 85 ALA A CA 1
ATOM 687 C C . ALA A 1 85 ? 8.710 0.982 -10.848 1.00 96.62 85 ALA A C 1
ATOM 689 O O . ALA A 1 85 ? 9.837 0.614 -10.505 1.00 96.62 85 ALA A O 1
ATOM 690 N N . CYS A 1 86 ? 7.926 0.264 -11.649 1.00 97.06 86 CYS A N 1
ATOM 691 C CA . CYS A 1 86 ? 8.389 -0.908 -12.376 1.00 97.06 86 CYS A CA 1
ATOM 692 C C . CYS A 1 86 ? 9.224 -0.464 -13.582 1.00 97.06 86 CYS A C 1
ATOM 694 O O . CYS A 1 86 ? 8.890 0.512 -14.247 1.00 97.06 86 CYS A O 1
ATOM 696 N N . LYS A 1 87 ? 10.302 -1.192 -13.886 1.00 96.38 87 LYS A N 1
ATOM 697 C CA . LYS A 1 87 ? 11.116 -0.937 -15.084 1.00 96.38 87 LYS A CA 1
ATOM 698 C C . LYS A 1 87 ? 10.416 -1.348 -16.390 1.00 96.38 87 LYS A C 1
ATOM 700 O O . LYS A 1 87 ? 10.796 -0.876 -17.454 1.00 96.38 87 LYS A O 1
ATOM 705 N N . TYR A 1 88 ? 9.426 -2.236 -16.312 1.00 96.50 88 TYR A N 1
ATOM 706 C CA . TYR A 1 88 ? 8.826 -2.909 -17.472 1.00 96.50 88 TYR A CA 1
ATOM 707 C C . TYR A 1 88 ? 7.393 -2.469 -17.785 1.00 96.50 88 TYR A C 1
ATOM 709 O O . TYR A 1 88 ? 6.854 -2.853 -18.818 1.00 96.50 88 TYR A O 1
ATOM 717 N N . CYS A 1 89 ? 6.751 -1.714 -16.893 1.00 97.06 89 CYS A N 1
ATOM 718 C CA . CYS A 1 89 ? 5.396 -1.205 -17.089 1.00 97.06 89 CYS A CA 1
ATOM 719 C C . CYS A 1 89 ? 5.144 0.042 -16.234 1.00 97.06 89 CYS A C 1
ATOM 721 O O . CYS A 1 89 ? 5.916 0.357 -15.329 1.00 97.06 89 CYS A O 1
ATOM 723 N N . ASP A 1 90 ? 4.006 0.699 -16.447 1.00 96.00 90 ASP A N 1
ATOM 724 C CA . ASP A 1 90 ? 3.636 1.927 -15.730 1.00 96.00 90 ASP A CA 1
ATOM 725 C C . ASP A 1 90 ? 3.192 1.702 -14.271 1.00 96.00 90 ASP A C 1
ATOM 727 O O . ASP A 1 90 ? 2.750 2.633 -13.588 1.00 96.00 90 ASP A O 1
ATOM 731 N N . HIS A 1 91 ? 3.299 0.472 -13.755 1.00 96.50 91 HIS A N 1
ATOM 732 C CA . HIS A 1 91 ? 2.883 0.151 -12.397 1.00 96.50 91 HIS A CA 1
ATOM 733 C C . HIS A 1 91 ? 3.788 0.806 -11.348 1.00 96.50 91 HIS A C 1
ATOM 735 O O . HIS A 1 91 ? 5.019 0.772 -11.427 1.00 96.50 91 HIS A O 1
ATOM 741 N N . ARG A 1 92 ? 3.162 1.370 -10.309 1.00 96.38 92 ARG A N 1
ATOM 742 C CA . ARG A 1 92 ? 3.843 2.067 -9.213 1.00 96.38 92 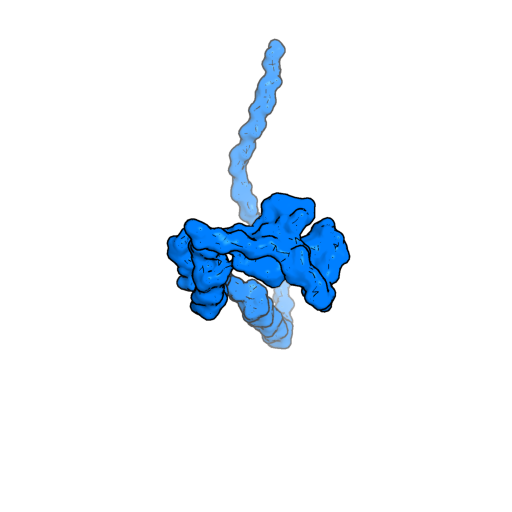ARG A CA 1
ATOM 743 C C . ARG A 1 92 ? 3.317 1.607 -7.865 1.00 96.38 92 ARG A C 1
ATOM 745 O O . ARG A 1 92 ? 2.112 1.463 -7.665 1.00 96.38 92 ARG A O 1
ATOM 752 N N . THR A 1 93 ? 4.219 1.434 -6.906 1.00 95.38 93 THR A N 1
ATOM 753 C CA . THR A 1 93 ? 3.892 1.037 -5.536 1.00 95.38 93 THR A CA 1
ATOM 754 C C . THR A 1 93 ? 4.535 1.968 -4.511 1.00 95.38 93 THR A C 1
ATOM 756 O O . THR A 1 93 ? 5.457 2.730 -4.795 1.00 95.38 93 THR A O 1
ATOM 759 N N . LYS A 1 94 ? 4.011 1.928 -3.282 1.00 93.75 94 LYS A N 1
ATOM 760 C CA . LYS A 1 94 ? 4.507 2.727 -2.146 1.00 93.75 94 LYS A CA 1
ATOM 761 C C . LYS A 1 94 ? 5.668 2.056 -1.408 1.00 93.75 94 LYS A C 1
ATOM 763 O O . LYS A 1 94 ? 6.259 2.656 -0.517 1.00 93.75 94 LYS A O 1
ATOM 768 N N . ARG A 1 95 ? 5.942 0.777 -1.690 1.00 92.69 95 ARG A N 1
ATOM 769 C CA . ARG A 1 95 ? 6.950 -0.027 -0.989 1.00 92.69 95 ARG A CA 1
ATOM 770 C C . ARG A 1 95 ? 7.655 -0.962 -1.957 1.00 92.69 95 ARG A C 1
ATOM 772 O O . ARG A 1 95 ? 7.010 -1.657 -2.732 1.00 92.69 95 ARG A O 1
ATOM 779 N N . VAL A 1 96 ? 8.965 -1.099 -1.775 1.00 93.38 96 VAL A N 1
ATOM 780 C CA . VAL A 1 96 ? 9.815 -2.022 -2.542 1.00 93.38 96 VAL A CA 1
ATOM 781 C C . VAL A 1 96 ? 9.292 -3.459 -2.505 1.00 93.38 96 VAL A C 1
ATOM 783 O O . VAL A 1 96 ? 9.188 -4.090 -3.546 1.00 93.38 96 VAL A O 1
ATOM 786 N N . TRP A 1 97 ? 8.890 -3.967 -1.334 1.00 93.50 97 TRP A N 1
ATOM 787 C CA . TRP A 1 97 ? 8.335 -5.323 -1.220 1.00 93.50 97 TRP A CA 1
ATOM 788 C C . TRP A 1 97 ? 7.136 -5.565 -2.145 1.00 93.50 97 TRP A C 1
ATOM 790 O O . TRP A 1 97 ? 7.040 -6.623 -2.759 1.00 93.50 97 TRP A O 1
ATOM 800 N N . ASP A 1 98 ? 6.241 -4.582 -2.260 1.00 94.88 98 ASP A N 1
ATOM 801 C CA . ASP A 1 98 ? 5.056 -4.708 -3.110 1.00 94.88 98 ASP A CA 1
ATOM 802 C C . ASP A 1 98 ? 5.458 -4.734 -4.589 1.00 94.88 98 ASP A C 1
ATOM 804 O O . ASP A 1 98 ? 4.904 -5.516 -5.356 1.00 94.88 98 ASP A O 1
ATOM 808 N N . MET A 1 99 ? 6.491 -3.968 -4.968 1.00 96.50 99 MET A N 1
ATOM 809 C CA . MET A 1 99 ? 7.087 -4.063 -6.302 1.00 96.50 99 MET A CA 1
ATOM 810 C C . MET A 1 99 ? 7.699 -5.445 -6.555 1.00 96.50 99 MET A C 1
ATOM 812 O O . MET A 1 99 ? 7.446 -6.030 -7.597 1.00 96.50 99 MET A O 1
ATOM 816 N N . LYS A 1 100 ? 8.430 -6.032 -5.597 1.00 95.75 100 LYS A N 1
ATOM 817 C CA . LYS A 1 100 ? 8.994 -7.386 -5.763 1.00 95.75 100 LYS A CA 1
ATOM 818 C C . LYS A 1 100 ? 7.906 -8.445 -5.986 1.00 95.75 100 LYS A C 1
ATOM 820 O O . LYS A 1 100 ? 8.092 -9.362 -6.779 1.00 95.75 100 LYS A O 1
ATOM 825 N N . VAL A 1 101 ? 6.765 -8.320 -5.303 1.00 95.94 101 VAL A N 1
ATOM 826 C CA . VAL A 1 101 ? 5.601 -9.197 -5.525 1.00 95.94 101 VAL A CA 1
ATOM 827 C C . VAL A 1 101 ? 5.010 -8.986 -6.921 1.00 95.94 101 VAL A C 1
ATOM 829 O O . VAL A 1 101 ? 4.734 -9.969 -7.603 1.00 95.94 101 VAL A O 1
ATOM 832 N N . HIS A 1 102 ? 4.862 -7.734 -7.363 1.00 96.81 102 HIS A N 1
ATOM 833 C CA . HIS A 1 102 ? 4.418 -7.405 -8.719 1.00 96.81 102 HIS A CA 1
ATOM 834 C C . HIS A 1 102 ? 5.351 -7.998 -9.786 1.00 96.81 102 HIS A C 1
ATOM 836 O O . HIS A 1 102 ? 4.885 -8.701 -10.674 1.00 96.81 102 HIS A O 1
ATOM 842 N N . LEU A 1 103 ? 6.664 -7.795 -9.655 1.00 96.44 103 LEU A N 1
ATOM 843 C CA . LEU A 1 103 ? 7.674 -8.325 -10.572 1.00 96.44 103 LEU A CA 1
ATOM 844 C C . LEU A 1 103 ? 7.596 -9.857 -10.683 1.00 96.44 103 LEU A C 1
ATOM 846 O O . LEU A 1 103 ? 7.628 -10.394 -11.787 1.00 96.44 103 LEU A O 1
ATOM 850 N N . ASN A 1 104 ? 7.400 -10.552 -9.561 1.00 96.25 104 ASN A N 1
ATOM 851 C CA . ASN A 1 104 ? 7.259 -12.008 -9.543 1.00 96.25 104 ASN A CA 1
ATOM 852 C C . ASN A 1 104 ? 5.957 -12.494 -10.192 1.00 96.25 104 ASN A C 1
ATOM 854 O O . ASN A 1 104 ? 5.967 -13.508 -10.878 1.00 96.25 104 ASN A O 1
ATOM 858 N N . GLY A 1 105 ? 4.836 -11.811 -9.948 1.00 96.56 105 GLY A N 1
ATOM 859 C CA . GLY A 1 105 ? 3.520 -12.242 -10.432 1.00 96.56 105 GLY A CA 1
ATOM 860 C C . GLY A 1 105 ? 3.194 -11.817 -11.865 1.00 96.56 105 GLY A C 1
ATOM 861 O O . GLY A 1 105 ? 2.449 -12.514 -12.540 1.00 96.56 105 GLY A O 1
ATOM 862 N N . VAL A 1 106 ? 3.732 -10.683 -12.319 1.00 97.25 106 VAL A N 1
ATOM 863 C CA . VAL A 1 106 ? 3.407 -10.081 -13.624 1.00 97.25 106 VAL A CA 1
ATOM 864 C C . VAL A 1 106 ? 4.525 -10.293 -14.640 1.00 97.25 106 VAL A C 1
ATOM 866 O O . VAL A 1 106 ? 4.246 -10.532 -15.808 1.00 97.25 106 VAL A O 1
ATOM 869 N N . HIS A 1 107 ? 5.786 -10.235 -14.203 1.00 95.19 107 HIS A N 1
ATOM 870 C CA . HIS A 1 107 ? 6.952 -10.313 -15.090 1.00 95.19 107 HIS A CA 1
ATOM 871 C C . HIS A 1 107 ? 7.779 -11.596 -14.901 1.00 95.19 107 HIS A C 1
ATOM 873 O O . HIS A 1 107 ? 8.799 -11.760 -15.560 1.00 95.19 107 HIS A O 1
ATOM 879 N N . GLY A 1 108 ? 7.375 -12.500 -13.998 1.00 94.44 108 GLY A N 1
ATOM 880 C CA . GLY A 1 108 ? 8.106 -13.742 -13.713 1.00 94.44 108 GLY A CA 1
ATOM 881 C C . GLY A 1 108 ? 9.471 -13.537 -13.044 1.00 94.44 108 GLY A C 1
ATOM 882 O O . GLY A 1 108 ? 10.271 -14.464 -12.966 1.00 94.44 108 GLY A O 1
ATOM 883 N N . ILE A 1 109 ? 9.759 -12.334 -12.544 1.00 93.19 109 ILE A N 1
ATOM 884 C CA . ILE A 1 109 ? 11.052 -12.008 -11.940 1.00 93.19 109 ILE A CA 1
ATOM 885 C C . ILE A 1 109 ? 11.017 -12.374 -10.457 1.00 93.19 109 ILE A C 1
ATOM 887 O O . ILE 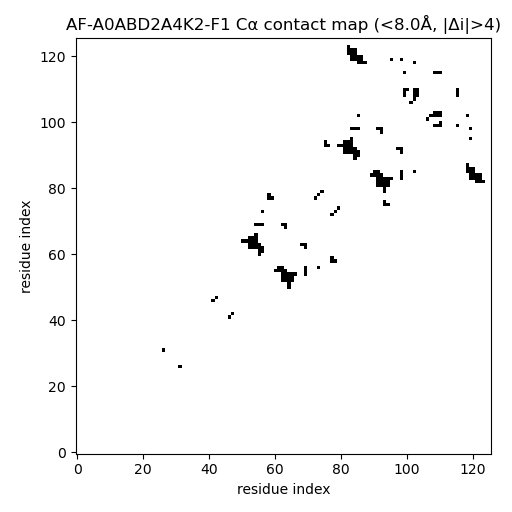A 1 109 ? 10.331 -11.744 -9.648 1.00 93.19 109 ILE A O 1
ATOM 891 N N . HIS A 1 110 ? 11.790 -13.388 -10.079 1.00 91.75 110 HIS A N 1
ATOM 892 C CA . HIS A 1 110 ? 11.793 -13.915 -8.719 1.00 91.75 110 HIS A CA 1
ATOM 893 C C . HIS A 1 110 ? 12.209 -12.872 -7.672 1.00 91.75 110 HIS A C 1
ATOM 895 O O . HIS A 1 110 ? 13.338 -12.383 -7.656 1.00 91.75 110 HIS A O 1
ATOM 901 N N . ARG A 1 111 ? 11.320 -12.611 -6.703 1.00 85.19 111 ARG A N 1
ATOM 902 C CA . ARG A 1 111 ? 11.520 -11.605 -5.637 1.00 85.19 111 ARG A CA 1
ATOM 903 C C . ARG A 1 111 ? 12.752 -11.812 -4.741 1.00 85.19 111 ARG A C 1
ATOM 905 O O . ARG A 1 111 ? 13.151 -10.876 -4.053 1.00 85.19 111 ARG A O 1
ATOM 912 N N . ASN A 1 112 ? 13.303 -13.027 -4.719 1.00 87.06 112 ASN A N 1
ATOM 913 C CA . ASN A 1 112 ? 14.478 -13.407 -3.926 1.00 87.06 112 ASN A CA 1
ATOM 914 C C . ASN A 1 112 ? 15.789 -13.335 -4.731 1.00 87.06 112 ASN A C 1
ATOM 916 O O . ASN A 1 112 ? 16.844 -13.667 -4.194 1.00 87.06 112 ASN A O 1
ATOM 920 N N . SER A 1 113 ? 15.738 -12.941 -6.008 1.00 89.69 113 SER A N 1
ATOM 921 C CA . SER A 1 113 ? 16.943 -12.743 -6.814 1.00 89.69 113 SER A CA 1
ATOM 922 C C . SER A 1 113 ? 17.798 -11.620 -6.226 1.00 89.69 113 SER A C 1
ATOM 924 O O . SER A 1 113 ? 17.267 -10.598 -5.788 1.00 89.69 113 SER A O 1
ATOM 926 N N . ARG A 1 114 ? 19.126 -11.782 -6.245 1.00 86.38 114 ARG A N 1
ATOM 927 C CA . ARG A 1 114 ? 20.075 -10.748 -5.785 1.00 86.38 114 ARG A CA 1
ATOM 928 C C . ARG A 1 114 ? 19.987 -9.474 -6.626 1.00 86.38 114 ARG A C 1
ATOM 930 O O . ARG A 1 114 ? 20.300 -8.396 -6.143 1.00 86.38 114 ARG A O 1
ATOM 937 N N . GLU A 1 115 ? 19.498 -9.600 -7.854 1.00 89.38 115 GLU A N 1
ATOM 938 C CA . GLU A 1 115 ? 19.378 -8.510 -8.822 1.00 89.38 115 GLU A CA 1
ATOM 939 C C . GLU A 1 115 ? 17.979 -7.881 -8.832 1.00 89.38 115 GLU A C 1
ATOM 941 O O . GLU A 1 115 ? 17.711 -6.987 -9.632 1.00 89.38 115 GLU A O 1
ATOM 946 N N . ILE A 1 116 ? 17.080 -8.295 -7.925 1.00 90.50 116 ILE A N 1
ATOM 947 C CA . ILE A 1 116 ? 15.684 -7.834 -7.914 1.00 90.50 116 ILE A CA 1
ATOM 948 C C . ILE A 1 116 ? 15.557 -6.306 -7.821 1.00 90.50 116 ILE A C 1
ATOM 950 O O . ILE A 1 116 ? 14.632 -5.715 -8.377 1.00 90.50 116 ILE A O 1
ATOM 954 N N . ASP A 1 117 ? 16.502 -5.658 -7.139 1.00 91.38 117 ASP A N 1
ATOM 955 C CA . ASP A 1 117 ? 16.500 -4.211 -6.946 1.00 91.38 117 ASP A CA 1
ATOM 956 C C . ASP A 1 117 ? 16.905 -3.442 -8.224 1.00 91.38 117 ASP A C 1
ATOM 958 O O . ASP A 1 117 ? 16.634 -2.250 -8.323 1.00 91.38 117 ASP A O 1
ATOM 962 N N . SER A 1 118 ? 17.469 -4.110 -9.240 1.00 93.25 118 SER A N 1
ATOM 963 C CA . SER A 1 118 ? 17.744 -3.514 -10.561 1.00 93.25 118 SER A CA 1
ATOM 964 C C . SER A 1 118 ? 16.483 -3.339 -11.425 1.00 93.25 118 SER A C 1
ATOM 966 O O . SER A 1 118 ? 16.477 -2.587 -12.403 1.00 93.25 118 SER A O 1
ATOM 968 N N . HIS A 1 119 ? 15.400 -4.029 -11.060 1.00 93.38 119 HIS A N 1
ATOM 969 C CA . HIS A 1 119 ? 14.125 -4.035 -11.780 1.00 93.38 119 HIS A CA 1
ATOM 970 C C . HIS A 1 119 ? 13.114 -3.019 -11.224 1.00 93.38 119 HIS A C 1
ATOM 972 O O . HIS A 1 119 ? 11.983 -2.938 -11.709 1.00 93.38 119 HIS A O 1
ATOM 978 N N . LEU A 1 120 ? 13.510 -2.248 -10.207 1.00 94.06 120 LEU A N 1
ATOM 979 C CA . LEU A 1 120 ? 12.716 -1.179 -9.610 1.00 94.06 120 LEU A CA 1
ATOM 980 C C . LEU A 1 120 ? 13.406 0.172 -9.781 1.00 94.06 120 LEU A C 1
ATOM 982 O O . LEU A 1 120 ? 14.627 0.280 -9.740 1.00 94.06 120 LEU A O 1
ATOM 986 N N . VAL A 1 121 ? 12.601 1.216 -9.940 1.00 95.06 121 VAL A N 1
ATOM 987 C CA . VAL A 1 121 ? 13.067 2.598 -10.064 1.00 95.06 121 VAL A CA 1
ATOM 988 C C . VAL A 1 121 ? 12.511 3.391 -8.888 1.00 95.06 121 VAL A C 1
ATOM 990 O O . VAL A 1 121 ? 11.295 3.446 -8.695 1.00 95.06 121 VAL A O 1
ATOM 993 N N . LYS A 1 122 ? 13.388 3.977 -8.066 1.00 92.50 122 LYS A N 1
ATOM 994 C CA . LYS A 1 122 ? 12.984 4.891 -6.991 1.00 92.50 122 LYS A CA 1
ATOM 995 C C . LYS A 1 122 ? 12.879 6.297 -7.563 1.00 92.50 122 LYS A C 1
ATOM 997 O O . LYS A 1 122 ? 13.813 6.780 -8.187 1.00 92.50 122 LYS A O 1
ATOM 1002 N N . ILE A 1 123 ? 11.731 6.921 -7.360 1.00 89.12 123 ILE A N 1
ATOM 1003 C CA . ILE A 1 123 ? 11.444 8.274 -7.820 1.00 89.12 123 ILE A CA 1
ATOM 1004 C C . ILE A 1 123 ? 11.511 9.170 -6.592 1.00 89.12 123 ILE A C 1
ATOM 1006 O O . ILE A 1 123 ? 10.608 9.150 -5.752 1.00 89.12 123 ILE A O 1
ATOM 1010 N N . ASP A 1 124 ? 12.612 9.896 -6.449 1.00 83.88 124 ASP A N 1
ATOM 1011 C CA . ASP A 1 124 ? 12.767 10.862 -5.370 1.00 83.88 124 ASP A CA 1
ATOM 1012 C C . ASP A 1 124 ? 11.851 12.071 -5.587 1.00 83.88 124 ASP A C 1
ATOM 1014 O O . ASP A 1 124 ? 11.524 12.450 -6.713 1.00 83.88 124 ASP A O 1
ATOM 1018 N N . LYS A 1 125 ? 11.369 12.639 -4.479 1.00 64.69 125 LYS A N 1
ATOM 1019 C CA . LYS A 1 125 ? 10.570 13.865 -4.506 1.00 64.69 125 LYS A CA 1
ATOM 1020 C C . LYS A 1 125 ? 11.535 15.030 -4.740 1.00 64.69 125 LYS A C 1
ATOM 1022 O O . LYS A 1 125 ? 12.227 15.409 -3.799 1.00 64.69 125 LYS A O 1
ATOM 1027 N N . SER A 1 126 ? 11.615 15.513 -5.981 1.00 52.47 126 SER A N 1
ATOM 1028 C CA . SER A 1 126 ? 12.218 16.815 -6.300 1.00 52.47 126 SER A CA 1
ATOM 1029 C C . SER A 1 126 ? 11.360 17.961 -5.781 1.00 52.47 126 SER A C 1
ATOM 1031 O O . SER A 1 126 ? 10.136 17.753 -5.604 1.00 52.47 126 SER A O 1
#

Secondary structure (DSSP, 8-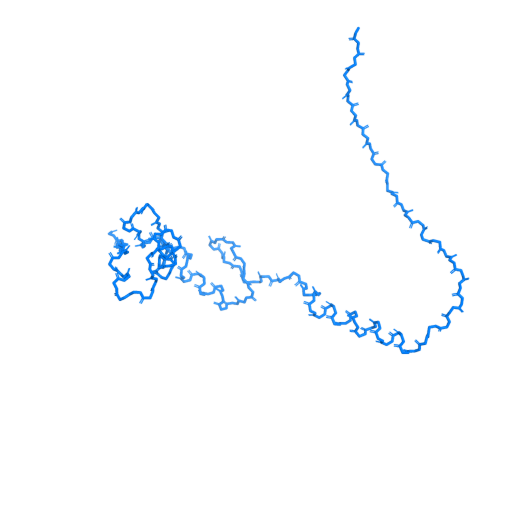state):
----------------------------HHHHHHHHHHHHHHHHHT--------EE-TTT--EESSHHHHHHHHHHTTT----EEESSSS-EESSHHHHHHHHHHHS---TT-TTGGGGEEE----

Nearest PDB structures (foldseek):
  6dfa-assembly1_A  TM=4.953E-01  e=3.204E-03  Homo sapiens
  6dfb-assembly1_A  TM=4.957E-01  e=4.170E-03  Homo sapiens
  2lt7-assembly1_A  TM=4.922E-01  e=6.191E-03  Homo sapiens
  5kkq-assembly2_D  TM=3.297E-01  e=2.026E-02  Homo sapiens
  8fl3-assembly1_NP  TM=4.130E-01  e=1.202E+00  Homo sapiens

InterPro domains:
  IPR013087 Zinc finger C2H2-type [PF00096] (55-76)
  IPR013087 Zinc finger C2H2-type [PS50157] (55-82)
  IPR013087 Zinc finger C2H2-type [SM00355] (55-75)
  IPR013087 Zinc finger C2H2-type [SM00355] (84-107)
  IPR036236 Zinc finger C2H2 superfamily [SSF57667] (55-103)

Sequence (126 aa):
MKLLSHWIVSSQKNKTKIKKTNDSTSATTEERSNRRSIEQHYVKFYGRSRRSSDYVCSNCGKSFVNCARLKSHRRRYCGVMANVACKYCDHRTKRVWDMKVHLNGVH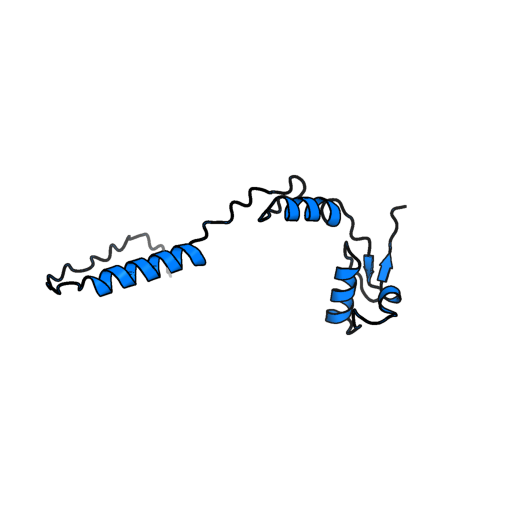GIHRNSREIDSHLVKIDKS

Radius of gyration: 28.87 Å; Cα contacts (8 Å, |Δi|>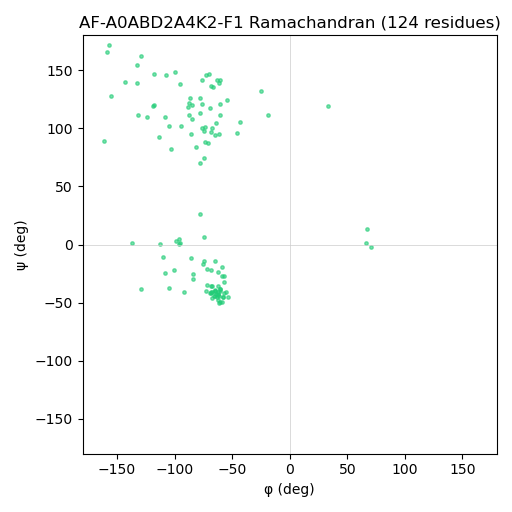4): 105; chains: 1; bounding box: 74×54×60 Å

Organism: Vespula squamosa (NCBI:txid30214)

Solvent-accessible surface area (backbone atoms only — not comparable to full-atom values): 8100 Å² total; per-residue (Å²): 143,85,85,83,85,80,83,85,79,79,85,80,89,80,79,81,78,77,77,86,72,91,69,93,72,83,75,51,72,64,64,57,50,51,51,51,52,52,52,52,49,45,41,66,72,69,53,64,63,77,76,74,39,83,27,54,38,90,90,77,67,55,62,21,92,37,61,69,59,34,55,52,42,47,75,54,52,52,96,48,66,57,35,33,32,46,75,88,50,94,54,61,26,60,40,68,69,59,46,32,53,47,36,34,76,75,68,68,42,56,62,83,44,94,64,45,71,76,51,47,41,78,57,77,89,127

Foldseek 3Di:
DDDDDDDDDDDDDDDPDDDPDDDPDPDDPVNVVVVVVVVVVCCVPVVPPDLPLVQADPQPRDGDNDVVVSVVCCVQPRVQDQQKAFQPDRDTHSDLQVVLVCCCPPVVDHSPDPCSVVGIDGHDDD

pLDDT: mean 74.28, std 22.29, range [31.34, 97.25]

Mean predicted aligned error: 16.99 Å